Protein AF-A0AAU1Z6B4-F1 (afdb_monomer_lite)

Structure (mmCIF, N/CA/C/O backbone):
data_AF-A0AAU1Z6B4-F1
#
_entry.id   AF-A0AAU1Z6B4-F1
#
loop_
_atom_site.group_PDB
_atom_site.id
_atom_site.type_symbol
_atom_site.label_atom_id
_atom_site.label_alt_id
_atom_site.label_comp_id
_atom_site.label_asym_id
_atom_site.label_entity_id
_atom_site.label_seq_id
_atom_site.pdbx_PDB_ins_code
_atom_site.Cartn_x
_atom_site.Cartn_y
_atom_site.Cartn_z
_atom_site.occupancy
_atom_site.B_iso_or_equiv
_atom_site.auth_seq_id
_atom_site.auth_comp_id
_atom_site.auth_asym_id
_atom_site.auth_atom_id
_atom_site.pdbx_PDB_model_num
ATOM 1 N N . MET A 1 1 ? -17.799 -1.684 -11.181 1.00 54.06 1 MET A N 1
ATOM 2 C CA . MET A 1 1 ? -16.961 -1.878 -9.981 1.00 54.06 1 MET A CA 1
ATOM 3 C C . MET A 1 1 ? -17.831 -2.511 -8.919 1.00 54.06 1 MET A C 1
ATOM 5 O O . MET A 1 1 ? -18.915 -1.995 -8.671 1.00 54.06 1 MET A O 1
ATOM 9 N N . ASN A 1 2 ? -17.407 -3.650 -8.377 1.00 63.97 2 ASN A N 1
ATOM 10 C CA . ASN A 1 2 ? -18.058 -4.261 -7.224 1.00 63.97 2 ASN A CA 1
ATOM 11 C C . ASN A 1 2 ? -17.306 -3.773 -5.984 1.00 63.97 2 ASN A C 1
ATOM 13 O O . ASN A 1 2 ? -16.125 -4.076 -5.834 1.00 63.97 2 ASN A O 1
ATOM 17 N N . GLY A 1 3 ? -17.974 -2.988 -5.141 1.00 77.19 3 GLY A N 1
ATOM 18 C CA . GLY A 1 3 ? -17.391 -2.503 -3.894 1.00 77.19 3 GLY A CA 1
ATOM 19 C C . GLY A 1 3 ? -17.365 -3.611 -2.842 1.00 77.19 3 GLY A C 1
ATOM 20 O O . GLY A 1 3 ? -18.399 -4.213 -2.546 1.00 77.19 3 GLY A O 1
ATOM 21 N N . VAL A 1 4 ? -16.194 -3.873 -2.269 1.00 89.25 4 VAL A N 1
ATOM 22 C CA . VAL A 1 4 ? -15.999 -4.720 -1.088 1.00 89.25 4 VAL A CA 1
ATOM 23 C C . VAL A 1 4 ? -15.803 -3.812 0.120 1.00 89.25 4 VAL A C 1
ATOM 25 O O . VAL A 1 4 ? -15.155 -2.775 0.030 1.00 89.25 4 VAL A O 1
ATOM 28 N N . ARG A 1 5 ? -16.356 -4.190 1.274 1.00 90.19 5 ARG A N 1
ATOM 29 C CA . ARG A 1 5 ? -16.151 -3.453 2.524 1.00 90.19 5 ARG A CA 1
ATOM 30 C C . ARG A 1 5 ? -15.298 -4.262 3.485 1.00 90.19 5 ARG A C 1
ATOM 32 O O . ARG A 1 5 ? -15.711 -5.336 3.917 1.00 90.19 5 ARG A O 1
ATOM 39 N N . ILE A 1 6 ? -14.154 -3.707 3.867 1.00 89.69 6 ILE A N 1
ATOM 40 C CA . ILE A 1 6 ? -13.294 -4.249 4.920 1.00 89.69 6 ILE A CA 1
ATOM 41 C C . ILE A 1 6 ? -13.693 -3.603 6.245 1.00 89.69 6 ILE A C 1
ATOM 43 O O . ILE A 1 6 ? -13.900 -2.390 6.326 1.00 89.69 6 ILE A O 1
ATOM 47 N N . ARG A 1 7 ? -13.810 -4.419 7.294 1.00 91.19 7 ARG A N 1
ATOM 48 C CA . ARG A 1 7 ? -13.999 -3.956 8.669 1.00 91.19 7 ARG A CA 1
ATOM 49 C C . ARG A 1 7 ? -12.835 -4.444 9.516 1.00 91.19 7 ARG A C 1
ATOM 51 O O . ARG A 1 7 ? -12.648 -5.648 9.652 1.00 91.19 7 ARG A O 1
ATOM 58 N N . THR A 1 8 ? -12.091 -3.509 10.084 1.00 89.81 8 THR A N 1
ATOM 59 C CA . THR A 1 8 ? -10.968 -3.783 10.984 1.00 89.81 8 THR A CA 1
ATOM 60 C C . THR A 1 8 ? -11.464 -3.952 12.422 1.00 89.81 8 THR A C 1
ATOM 62 O O . THR A 1 8 ? -12.581 -3.538 12.767 1.00 89.81 8 THR A O 1
ATOM 65 N N . SER A 1 9 ? -10.667 -4.605 13.274 1.00 89.50 9 SER A N 1
ATOM 66 C CA . SER A 1 9 ? -11.088 -4.906 14.653 1.00 89.50 9 SER A CA 1
ATOM 67 C C . SER A 1 9 ? -11.054 -3.681 15.574 1.00 89.50 9 SER A C 1
ATOM 69 O O . SER A 1 9 ? -11.821 -3.621 16.532 1.00 89.50 9 SER A O 1
ATOM 71 N N . ASP A 1 10 ? -10.274 -2.659 15.215 1.00 90.50 10 ASP A N 1
ATOM 72 C CA . ASP A 1 10 ? -10.289 -1.322 15.826 1.00 90.50 10 ASP A CA 1
ATOM 73 C C . ASP A 1 10 ? -11.528 -0.473 15.455 1.00 90.50 10 ASP A C 1
ATOM 75 O O . ASP A 1 10 ? -11.713 0.631 15.962 1.00 90.50 10 ASP A O 1
ATOM 79 N N . GLY A 1 11 ? -12.432 -1.007 14.623 1.00 89.94 11 GLY A N 1
ATOM 80 C CA . GLY A 1 11 ? -13.739 -0.418 14.338 1.00 89.94 11 GLY A CA 1
ATOM 81 C C . GLY A 1 11 ? -13.802 0.438 13.073 1.00 89.94 11 GLY A C 1
ATOM 82 O O . GLY A 1 11 ? -14.897 0.902 12.726 1.00 89.94 11 GLY A O 1
ATOM 83 N N . HIS A 1 12 ? -12.692 0.605 12.349 1.00 90.19 12 HIS A N 1
ATOM 84 C CA . HIS A 1 12 ? -12.708 1.275 11.054 1.00 90.19 12 HIS A CA 1
ATOM 85 C C . HIS A 1 12 ? -13.406 0.435 9.974 1.00 90.19 12 HIS A C 1
ATOM 87 O O . HIS A 1 12 ? -13.547 -0.791 10.040 1.00 90.19 12 HIS A O 1
ATOM 93 N N . LYS A 1 13 ? -13.926 1.144 8.972 1.00 90.31 13 LYS A N 1
ATOM 94 C CA . LYS A 1 13 ? -14.571 0.566 7.794 1.00 90.31 13 LYS A CA 1
ATOM 95 C C . LYS A 1 13 ? -13.970 1.218 6.565 1.00 90.31 13 LYS A C 1
ATOM 97 O O . LYS A 1 13 ? -13.883 2.444 6.516 1.00 90.31 13 LYS A O 1
ATOM 102 N N . VAL A 1 14 ? -13.599 0.396 5.597 1.00 90.69 14 VAL A N 1
ATOM 103 C CA . VAL A 1 14 ? -12.976 0.838 4.353 1.00 90.69 14 VAL A CA 1
ATOM 104 C C . VAL A 1 14 ? -13.753 0.269 3.188 1.00 90.69 14 VAL A C 1
ATOM 106 O O . VAL A 1 14 ? -13.998 -0.937 3.133 1.00 90.69 14 VAL A O 1
ATOM 109 N N . ASP A 1 15 ? -14.151 1.155 2.285 1.00 90.81 15 ASP A N 1
ATOM 110 C CA . ASP A 1 15 ? -14.719 0.775 1.001 1.00 90.81 15 ASP A CA 1
ATOM 111 C C . ASP A 1 15 ? -13.578 0.587 0.001 1.00 90.81 15 ASP A C 1
ATOM 113 O O . ASP A 1 15 ? -12.681 1.427 -0.106 1.00 90.81 15 ASP A O 1
ATOM 117 N N . VAL A 1 16 ? -13.613 -0.553 -0.678 1.00 90.94 16 VAL A N 1
ATOM 118 C CA . VAL A 1 16 ? -12.565 -1.045 -1.561 1.00 90.94 16 VAL A CA 1
ATOM 119 C C . VAL A 1 16 ? -13.183 -1.351 -2.915 1.00 90.94 16 VAL A C 1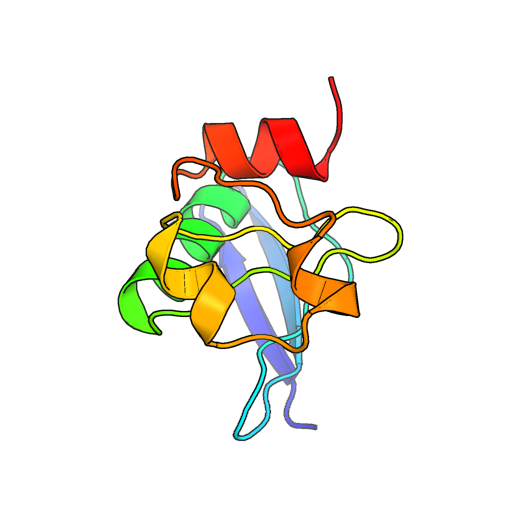
ATOM 121 O O . VAL A 1 16 ? -14.118 -2.147 -3.007 1.00 90.94 16 VAL A O 1
ATOM 124 N N . ASP A 1 17 ? -12.646 -0.754 -3.968 1.00 90.75 17 ASP A N 1
ATOM 125 C CA . ASP A 1 17 ? -13.039 -1.063 -5.336 1.00 90.75 17 ASP A CA 1
ATOM 126 C C . ASP A 1 17 ? -12.114 -2.142 -5.895 1.00 90.75 17 ASP A C 1
ATOM 128 O O . ASP A 1 17 ? -10.895 -1.986 -5.897 1.00 90.75 17 ASP A O 1
ATOM 132 N N . VAL A 1 18 ? -12.686 -3.252 -6.365 1.00 90.00 18 VAL A N 1
ATOM 133 C CA . VAL A 1 18 ? -11.915 -4.387 -6.893 1.00 90.00 18 VAL A CA 1
ATOM 134 C C . VAL A 1 18 ? -12.247 -4.613 -8.363 1.00 90.00 18 VAL A C 1
ATOM 136 O O . VAL A 1 18 ? -13.416 -4.586 -8.769 1.00 90.00 18 VAL A O 1
ATOM 139 N N . ASN A 1 19 ? -11.213 -4.868 -9.159 1.00 88.94 19 ASN A N 1
ATOM 140 C CA . ASN A 1 19 ? -11.327 -5.427 -10.501 1.00 88.94 19 ASN A CA 1
ATOM 141 C C . ASN A 1 19 ? -10.279 -6.537 -10.715 1.00 88.94 19 ASN A C 1
ATOM 143 O O . ASN A 1 19 ? -9.626 -6.971 -9.771 1.00 88.94 19 ASN A O 1
ATOM 147 N N . GLU A 1 20 ? -10.150 -7.027 -11.948 1.00 88.31 20 GLU A N 1
ATOM 148 C CA . GLU A 1 20 ? -9.276 -8.161 -12.287 1.00 88.31 20 GLU A CA 1
ATOM 149 C C . GLU A 1 20 ? -7.778 -7.894 -12.071 1.00 88.31 20 GLU A C 1
ATOM 151 O O . GLU A 1 20 ? -7.008 -8.845 -11.971 1.00 88.31 20 GLU A O 1
ATOM 156 N N . VAL A 1 21 ? -7.358 -6.627 -12.003 1.00 87.00 21 VAL A N 1
ATOM 157 C CA . VAL A 1 21 ? -5.940 -6.231 -11.961 1.00 87.00 21 VAL A CA 1
ATOM 158 C C . VAL A 1 21 ? -5.592 -5.295 -10.805 1.00 87.00 21 VAL A C 1
ATOM 160 O O . VAL A 1 21 ? -4.413 -5.057 -10.558 1.00 87.00 21 VAL A O 1
ATOM 163 N N . CYS A 1 22 ? -6.579 -4.737 -10.099 1.00 87.81 22 CYS A N 1
ATOM 164 C CA . CYS A 1 22 ? -6.319 -3.829 -8.992 1.00 87.81 22 CYS A CA 1
ATOM 165 C C . CYS A 1 22 ? -7.363 -3.875 -7.874 1.00 87.81 22 CYS A C 1
ATOM 167 O O . CYS A 1 22 ? -8.538 -4.212 -8.054 1.00 87.81 22 CYS A O 1
ATOM 169 N N . VAL A 1 23 ? -6.879 -3.471 -6.702 1.00 90.50 23 VAL A N 1
ATOM 170 C CA . VAL A 1 23 ? -7.644 -3.194 -5.494 1.00 90.50 23 VAL A CA 1
ATOM 171 C C . VAL A 1 23 ? -7.382 -1.732 -5.151 1.00 90.50 23 VAL A C 1
ATOM 173 O O . VAL A 1 23 ? -6.244 -1.357 -4.881 1.00 90.50 23 VAL A O 1
ATOM 176 N N . ALA A 1 24 ? -8.414 -0.896 -5.200 1.00 90.19 24 ALA A N 1
ATOM 177 C CA . ALA A 1 24 ? -8.307 0.538 -4.974 1.00 90.19 24 ALA A CA 1
ATOM 178 C C . ALA A 1 24 ? -9.000 0.943 -3.671 1.00 90.19 24 ALA A C 1
ATOM 180 O O . ALA A 1 24 ? -10.097 0.480 -3.352 1.00 90.19 24 ALA A O 1
ATOM 181 N N . VAL A 1 25 ? -8.352 1.835 -2.924 1.00 88.69 25 VAL A N 1
ATOM 182 C CA . VAL A 1 25 ? -8.845 2.365 -1.652 1.00 88.69 25 VAL A CA 1
ATOM 183 C C . VAL A 1 25 ? -8.692 3.878 -1.661 1.00 88.69 25 VAL A C 1
ATOM 185 O O . VAL A 1 25 ? -7.601 4.396 -1.866 1.00 88.69 25 VAL A O 1
ATOM 188 N N . ASN A 1 26 ? -9.789 4.595 -1.415 1.00 83.50 26 ASN A N 1
ATOM 189 C CA . ASN A 1 26 ? -9.802 6.062 -1.477 1.00 83.50 26 ASN A CA 1
ATOM 190 C C . ASN A 1 26 ? -9.428 6.736 -0.148 1.00 83.50 26 ASN A C 1
ATOM 192 O O . ASN A 1 26 ? -9.120 7.926 -0.115 1.00 83.50 26 ASN A O 1
ATOM 196 N N . ARG A 1 27 ? -9.502 6.008 0.972 1.00 81.44 27 ARG A N 1
ATOM 197 C CA . ARG A 1 27 ? -9.176 6.531 2.301 1.00 81.44 27 ARG A CA 1
ATOM 198 C C . ARG A 1 27 ? -8.501 5.452 3.135 1.00 81.44 27 ARG A C 1
ATOM 200 O O . ARG A 1 27 ? -9.110 4.423 3.408 1.00 81.44 27 ARG A O 1
ATOM 207 N N . PHE A 1 28 ? -7.292 5.753 3.591 1.00 82.62 28 PHE A N 1
ATOM 208 C CA . PHE A 1 28 ? -6.539 4.954 4.549 1.00 82.62 28 PHE A CA 1
ATOM 209 C C . PHE A 1 28 ? -6.935 5.385 5.968 1.00 82.62 28 PHE A C 1
ATOM 211 O O . PHE A 1 28 ? -6.536 6.472 6.393 1.00 82.62 28 PHE A O 1
ATOM 218 N N . PRO A 1 29 ? -7.774 4.637 6.706 1.00 86.00 29 PRO A N 1
ATOM 219 C CA . PRO A 1 29 ? -7.894 4.894 8.131 1.00 86.00 29 PRO A CA 1
ATOM 220 C C . PRO A 1 29 ? -6.570 4.518 8.819 1.00 86.00 29 PRO A C 1
ATOM 222 O O . PRO A 1 29 ? -5.888 3.600 8.356 1.00 86.00 29 PRO A O 1
ATOM 225 N N . PRO A 1 30 ? -6.202 5.211 9.907 1.00 83.44 30 PRO A N 1
ATOM 226 C CA . PRO A 1 30 ? -5.038 4.836 10.699 1.00 83.44 30 PRO A CA 1
ATOM 227 C C . PRO A 1 30 ? -5.218 3.449 11.329 1.00 83.44 30 PRO A C 1
ATOM 229 O O . PRO A 1 30 ? -6.335 2.927 11.407 1.00 83.44 30 PRO A O 1
ATOM 232 N N . GLY A 1 31 ? -4.121 2.882 11.825 1.00 86.69 31 GLY A N 1
ATOM 233 C CA . GLY A 1 31 ? -4.150 1.650 12.608 1.00 86.69 31 GLY A CA 1
ATOM 234 C C . GLY A 1 31 ? -4.258 0.380 11.762 1.00 86.69 31 GLY A C 1
ATOM 235 O O . GLY A 1 31 ? -3.554 0.211 10.767 1.00 86.69 31 GLY A O 1
ATOM 236 N N . GLN A 1 32 ? -5.130 -0.551 12.162 1.00 91.19 32 GLN A N 1
ATOM 237 C CA . GLN A 1 32 ? -5.074 -1.949 11.702 1.00 91.19 32 GLN A CA 1
ATOM 238 C C . GLN A 1 32 ? -5.361 -2.151 10.213 1.00 91.19 32 GLN A C 1
ATOM 240 O O . GLN A 1 32 ? -5.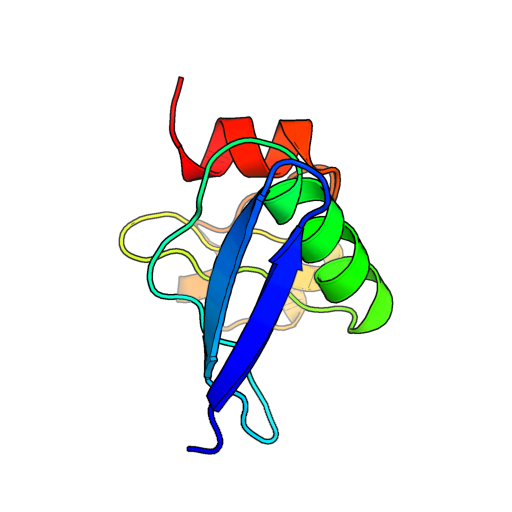154 -3.242 9.682 1.00 91.19 32 GLN A O 1
ATOM 245 N N . PHE A 1 33 ? -5.849 -1.127 9.513 1.00 92.12 33 PHE A N 1
ATOM 246 C CA . PHE A 1 33 ? -6.003 -1.219 8.068 1.00 92.12 33 PHE A CA 1
ATOM 247 C C . PHE A 1 33 ? -4.665 -1.464 7.367 1.00 92.12 33 PHE A C 1
ATOM 249 O O . PHE A 1 33 ? -4.628 -2.216 6.396 1.00 92.12 33 PHE A O 1
ATOM 256 N N . PHE A 1 34 ? -3.569 -0.886 7.860 1.00 93.12 34 PHE A N 1
ATOM 257 C CA . PHE A 1 34 ? -2.269 -1.080 7.227 1.00 93.12 34 PHE A CA 1
ATOM 258 C C . PHE A 1 34 ? -1.741 -2.509 7.390 1.00 93.12 34 PHE A C 1
ATOM 260 O O . PHE A 1 34 ? -1.064 -2.996 6.489 1.00 93.12 34 PHE A O 1
ATOM 267 N N . ASP A 1 35 ? -2.106 -3.214 8.464 1.00 93.94 35 ASP A N 1
ATOM 268 C CA . ASP A 1 35 ? -1.804 -4.645 8.605 1.00 93.94 35 ASP A CA 1
ATOM 269 C C . ASP A 1 35 ? -2.562 -5.476 7.559 1.00 93.94 35 ASP A C 1
ATOM 271 O O . ASP A 1 35 ? -1.993 -6.367 6.932 1.00 93.94 35 ASP A O 1
ATOM 275 N N . VAL A 1 36 ? -3.832 -5.138 7.306 1.00 92.44 36 VAL A N 1
ATOM 276 C CA . VAL A 1 36 ? -4.629 -5.776 6.246 1.00 92.44 36 VAL A CA 1
ATOM 277 C C . VAL A 1 36 ? -4.054 -5.465 4.863 1.00 92.44 36 VAL A C 1
ATOM 279 O O . VAL A 1 36 ? -3.973 -6.355 4.020 1.00 92.44 36 VAL A O 1
ATOM 282 N N . LEU A 1 37 ? -3.639 -4.219 4.618 1.00 92.25 37 LEU A N 1
ATOM 283 C CA . LEU A 1 37 ? -2.998 -3.825 3.364 1.00 92.25 37 LEU A CA 1
ATOM 284 C C . LEU A 1 37 ? -1.696 -4.601 3.145 1.00 92.25 37 LEU A C 1
ATOM 286 O O . LEU A 1 37 ? -1.486 -5.114 2.050 1.00 92.25 37 LEU A O 1
ATOM 290 N N . ALA A 1 38 ? -0.860 -4.722 4.178 1.00 94.00 38 ALA A N 1
ATOM 291 C CA . ALA A 1 38 ? 0.373 -5.497 4.131 1.00 94.00 38 ALA A CA 1
ATOM 292 C C . ALA A 1 38 ? 0.108 -6.967 3.771 1.00 94.00 38 ALA A C 1
ATOM 294 O O . ALA A 1 38 ? 0.721 -7.484 2.840 1.00 94.00 38 ALA A O 1
ATOM 295 N N . GLU A 1 39 ? -0.850 -7.618 4.443 1.00 93.31 39 GLU A N 1
ATOM 296 C CA . GLU A 1 39 ? -1.219 -9.008 4.141 1.00 93.31 39 GLU A CA 1
ATOM 297 C C . GLU A 1 39 ? -1.743 -9.158 2.704 1.00 93.31 39 GLU A C 1
ATOM 299 O O . GLU A 1 39 ? -1.384 -10.101 2.000 1.00 93.31 39 GLU A O 1
ATOM 304 N N . LEU A 1 40 ? -2.583 -8.230 2.238 1.00 91.62 40 LEU A N 1
ATOM 305 C CA . LEU A 1 40 ? -3.106 -8.263 0.871 1.00 91.62 40 LEU A CA 1
ATOM 306 C C . LEU A 1 40 ? -1.991 -8.123 -0.166 1.00 91.62 40 LEU A C 1
ATOM 308 O O . LEU A 1 40 ? -1.968 -8.871 -1.140 1.00 91.62 40 LEU A O 1
ATOM 312 N N . VAL A 1 41 ? -1.075 -7.181 0.046 1.00 92.88 41 VAL A N 1
ATOM 313 C CA . VAL A 1 41 ? 0.061 -6.945 -0.847 1.00 92.88 41 VAL A CA 1
ATOM 314 C C . VAL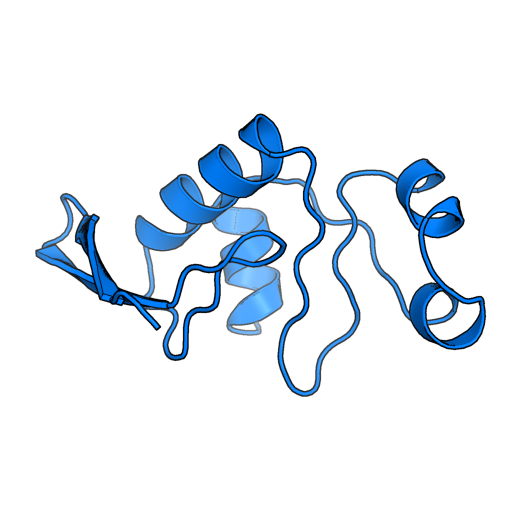 A 1 41 ? 0.961 -8.175 -0.925 1.00 92.88 41 VAL A C 1
ATOM 316 O O . VAL A 1 41 ? 1.308 -8.599 -2.028 1.00 92.88 41 VAL A O 1
ATOM 319 N N . ASP A 1 42 ? 1.279 -8.779 0.219 1.00 91.75 42 ASP A N 1
ATOM 320 C CA . ASP A 1 42 ? 2.080 -10.000 0.295 1.00 91.75 42 ASP A CA 1
ATOM 321 C C . ASP A 1 42 ? 1.413 -11.160 -0.460 1.00 91.75 42 ASP A C 1
ATOM 323 O O . ASP A 1 42 ? 2.002 -11.753 -1.364 1.00 91.75 42 ASP A O 1
ATOM 327 N N . ARG A 1 43 ? 0.129 -11.419 -0.181 1.00 91.94 43 ARG A N 1
ATOM 328 C CA . ARG A 1 43 ? -0.617 -12.536 -0.782 1.00 91.94 43 ARG A CA 1
ATOM 329 C C . ARG A 1 43 ? -0.847 -12.389 -2.281 1.00 91.94 43 ARG A C 1
ATOM 331 O O . ARG A 1 43 ? -0.991 -13.400 -2.968 1.00 91.94 43 ARG A O 1
ATOM 338 N N . LEU A 1 44 ? -0.939 -11.158 -2.776 1.00 90.12 44 LEU A N 1
ATOM 339 C CA . LEU A 1 44 ? -1.152 -10.869 -4.196 1.00 90.12 44 LEU A CA 1
ATOM 340 C C . LEU A 1 44 ? 0.155 -10.681 -4.969 1.00 90.12 44 LEU A C 1
ATOM 342 O O . LEU A 1 44 ? 0.121 -10.632 -6.196 1.00 90.12 44 LEU A O 1
ATOM 346 N N . GLY A 1 45 ? 1.284 -10.549 -4.274 1.00 90.44 45 GLY A N 1
ATOM 347 C CA . GLY A 1 4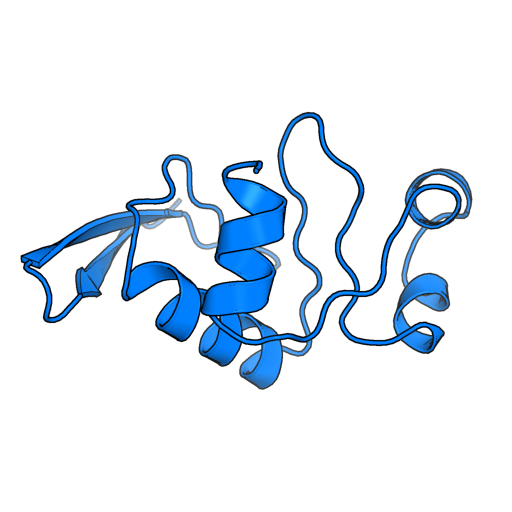5 ? 2.542 -10.128 -4.877 1.00 90.44 45 GLY A CA 1
ATOM 348 C C . GLY A 1 45 ? 2.445 -8.768 -5.568 1.00 90.44 45 GLY A C 1
ATOM 349 O O . GLY A 1 45 ? 3.004 -8.573 -6.643 1.00 90.44 45 GLY A O 1
ATOM 350 N N . ALA A 1 46 ? 1.671 -7.852 -4.983 1.00 91.25 46 ALA A N 1
ATOM 351 C CA . ALA A 1 46 ? 1.336 -6.573 -5.599 1.00 91.25 46 ALA A CA 1
ATOM 352 C C . ALA A 1 46 ? 2.318 -5.458 -5.203 1.00 91.25 46 ALA A C 1
ATOM 354 O O . ALA A 1 46 ? 2.994 -5.523 -4.183 1.00 91.25 46 ALA A O 1
ATOM 355 N N . SER A 1 47 ? 2.352 -4.380 -5.981 1.00 92.50 47 SER A N 1
ATOM 356 C CA . SER A 1 47 ? 2.956 -3.107 -5.566 1.00 92.50 47 SER A CA 1
ATOM 357 C C . SER A 1 47 ? 1.860 -2.113 -5.183 1.00 92.50 47 SER A C 1
ATOM 359 O O . SER A 1 47 ? 0.720 -2.234 -5.638 1.00 92.50 47 SER A O 1
ATOM 361 N N . VAL A 1 48 ? 2.185 -1.112 -4.362 1.00 93.25 48 VAL A N 1
ATOM 362 C CA . VAL A 1 48 ? 1.212 -0.097 -3.923 1.00 93.25 48 VAL A CA 1
ATOM 363 C C . VAL A 1 48 ? 1.447 1.204 -4.681 1.00 93.25 48 VAL A C 1
ATOM 365 O O . VAL A 1 48 ? 2.555 1.732 -4.691 1.00 93.25 48 VAL A O 1
ATOM 368 N N . THR A 1 49 ? 0.392 1.732 -5.302 1.00 91.50 49 THR A N 1
ATOM 369 C CA . THR A 1 49 ? 0.406 2.963 -6.110 1.00 91.50 49 THR A CA 1
ATOM 370 C C . THR A 1 49 ? -0.353 4.088 -5.399 1.00 91.50 49 THR A C 1
ATOM 372 O O . THR A 1 49 ? -1.534 4.317 -5.665 1.00 91.50 49 THR A O 1
ATOM 375 N N . PRO A 1 50 ? 0.277 4.786 -4.443 1.00 89.38 50 PRO A N 1
ATOM 376 C CA . PRO A 1 50 ? -0.352 5.928 -3.794 1.00 89.38 50 PRO A CA 1
ATOM 377 C C . PRO A 1 50 ? -0.495 7.122 -4.742 1.00 89.38 50 PRO A C 1
ATOM 379 O O . PRO A 1 50 ? 0.391 7.419 -5.541 1.00 89.38 50 PRO A O 1
ATOM 382 N N . THR A 1 51 ? -1.597 7.855 -4.609 1.00 86.00 51 THR A N 1
ATOM 383 C CA . THR A 1 51 ? -1.775 9.134 -5.305 1.00 86.00 51 THR A CA 1
ATOM 384 C C . THR A 1 51 ? -0.744 10.147 -4.803 1.00 86.00 51 THR A C 1
ATOM 386 O O . THR A 1 51 ? -0.552 10.288 -3.594 1.00 86.00 51 THR A O 1
ATOM 389 N N . ASP A 1 52 ? -0.088 10.850 -5.730 1.00 86.00 52 ASP A N 1
ATOM 390 C CA . ASP A 1 52 ? 0.902 11.908 -5.465 1.00 86.00 52 ASP A CA 1
ATOM 391 C C . ASP A 1 52 ? 2.127 11.479 -4.637 1.00 86.00 52 ASP A C 1
ATOM 393 O O . ASP A 1 52 ? 2.834 12.314 -4.068 1.00 86.00 52 ASP A O 1
ATOM 397 N N . ARG A 1 53 ? 2.411 10.175 -4.568 1.00 87.56 53 ARG A N 1
ATOM 398 C CA . ARG A 1 53 ? 3.614 9.633 -3.932 1.00 87.56 53 ARG A CA 1
ATOM 399 C C . ARG A 1 53 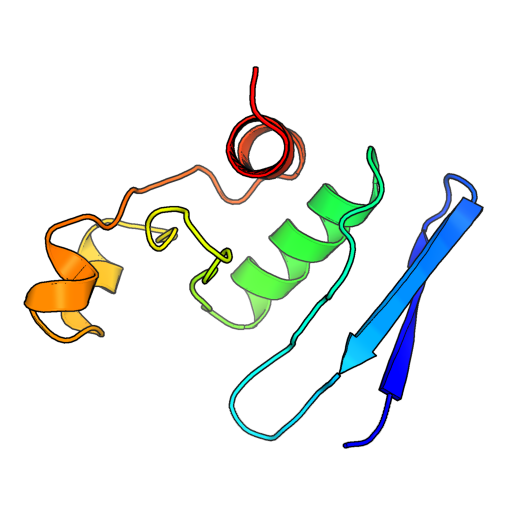? 4.262 8.584 -4.837 1.00 87.56 53 ARG A C 1
ATOM 401 O O . ARG A 1 53 ? 3.590 8.016 -5.697 1.00 87.56 53 ARG A O 1
ATOM 408 N N . PRO A 1 54 ? 5.563 8.325 -4.660 1.00 91.75 54 PRO A N 1
ATOM 409 C CA . PRO A 1 54 ? 6.227 7.247 -5.370 1.00 91.75 54 PRO A CA 1
ATOM 410 C C . PRO A 1 54 ? 5.551 5.877 -5.236 1.00 91.75 54 PRO A C 1
ATOM 412 O O . PRO A 1 54 ? 4.969 5.548 -4.201 1.00 91.75 54 PRO A O 1
ATOM 415 N N . LEU A 1 55 ? 5.694 5.065 -6.288 1.00 93.50 55 LEU A N 1
ATOM 416 C CA . LEU A 1 55 ? 5.353 3.644 -6.287 1.00 93.50 55 LEU A CA 1
ATOM 417 C C . LEU A 1 55 ? 6.100 2.930 -5.153 1.00 93.50 55 LEU A C 1
ATOM 419 O O . LEU A 1 55 ? 7.304 3.124 -4.983 1.00 93.50 55 LEU A O 1
ATOM 423 N N . ILE A 1 56 ? 5.392 2.083 -4.413 1.00 95.06 56 ILE A N 1
ATOM 424 C CA . ILE A 1 56 ? 5.961 1.278 -3.335 1.00 95.06 56 ILE A CA 1
ATOM 425 C C . ILE A 1 56 ? 6.120 -0.161 -3.820 1.00 95.06 56 ILE A C 1
ATOM 427 O O . ILE A 1 56 ? 5.138 -0.828 -4.158 1.00 95.06 56 ILE A O 1
ATOM 431 N N . LEU A 1 57 ? 7.358 -0.635 -3.810 1.00 95.38 57 LEU A N 1
ATOM 432 C CA . LEU A 1 57 ? 7.772 -1.983 -4.172 1.00 95.38 57 LEU A CA 1
ATOM 433 C C . LEU A 1 57 ? 8.003 -2.831 -2.921 1.00 95.38 57 LEU A C 1
ATOM 435 O O . LEU A 1 57 ? 8.358 -2.304 -1.861 1.00 95.38 57 LEU A O 1
ATOM 439 N N . ARG A 1 58 ? 7.822 -4.149 -3.052 1.00 93.75 58 ARG A N 1
ATOM 440 C CA . ARG A 1 58 ? 8.104 -5.104 -1.970 1.00 93.75 58 ARG A CA 1
ATOM 441 C C . ARG A 1 58 ? 9.599 -5.389 -1.883 1.00 93.75 58 ARG A C 1
ATOM 443 O O . ARG A 1 58 ? 10.148 -5.463 -0.788 1.00 93.75 58 ARG A O 1
ATOM 450 N N . GLU A 1 59 ? 10.238 -5.489 -3.041 1.00 93.81 59 GLU A N 1
ATOM 451 C CA . GLU A 1 59 ? 11.669 -5.718 -3.217 1.00 93.81 59 GLU A CA 1
ATOM 452 C C . GLU A 1 59 ? 12.186 -4.963 -4.451 1.00 93.81 59 GLU A C 1
ATOM 454 O O . GLU A 1 59 ? 11.403 -4.494 -5.278 1.00 93.81 59 GLU A O 1
ATOM 459 N N . GLU A 1 60 ? 13.502 -4.786 -4.570 1.00 94.12 60 GLU A N 1
ATOM 460 C CA . GLU A 1 60 ? 14.089 -4.014 -5.678 1.00 94.12 60 GLU A CA 1
ATOM 461 C C . GLU A 1 60 ? 13.882 -4.706 -7.032 1.00 94.12 60 GLU A C 1
ATOM 463 O O . GLU A 1 60 ? 13.736 -4.054 -8.069 1.00 94.12 60 GLU A O 1
ATOM 468 N N . GLU A 1 61 ? 13.817 -6.033 -7.018 1.00 93.44 61 GLU A N 1
ATOM 469 C CA . GLU A 1 61 ? 13.571 -6.883 -8.173 1.00 93.44 61 GLU A CA 1
ATOM 470 C C . GLU A 1 61 ? 12.201 -6.598 -8.810 1.00 93.44 61 GLU A C 1
ATOM 472 O O . GLU A 1 61 ? 12.086 -6.630 -10.040 1.00 93.44 61 GLU A O 1
ATOM 477 N N . ASP A 1 62 ? 11.198 -6.205 -8.010 1.00 92.25 62 ASP A N 1
ATOM 478 C CA . ASP A 1 62 ? 9.869 -5.832 -8.507 1.00 92.25 62 ASP A CA 1
ATOM 479 C C . ASP A 1 62 ? 9.933 -4.622 -9.459 1.00 92.25 62 ASP A C 1
ATOM 481 O O . ASP A 1 62 ? 9.045 -4.454 -10.298 1.00 92.25 62 ASP A O 1
ATOM 485 N N . ARG A 1 63 ? 10.982 -3.779 -9.396 1.00 93.06 63 ARG A N 1
ATOM 486 C CA . ARG A 1 63 ? 11.123 -2.602 -10.278 1.00 93.06 63 ARG A CA 1
ATOM 487 C C . ARG A 1 63 ? 11.116 -3.000 -11.757 1.00 93.06 63 ARG A C 1
ATOM 489 O O . ARG A 1 63 ? 10.626 -2.239 -12.588 1.00 93.06 63 ARG A O 1
ATOM 496 N N . ALA A 1 64 ? 11.603 -4.197 -12.087 1.00 92.38 64 ALA A N 1
ATOM 497 C CA . ALA A 1 64 ? 11.622 -4.712 -13.455 1.00 92.38 64 ALA A CA 1
ATOM 498 C C . ALA A 1 64 ? 10.218 -4.980 -14.036 1.00 92.38 64 ALA A C 1
ATOM 500 O O . ALA A 1 64 ? 10.083 -5.150 -15.249 1.00 92.38 64 ALA A O 1
ATOM 501 N N . HIS A 1 65 ? 9.174 -5.012 -13.203 1.00 90.38 65 HIS A N 1
ATOM 502 C CA . HIS A 1 65 ? 7.786 -5.181 -13.640 1.00 90.38 65 HIS A CA 1
ATOM 503 C C . HIS A 1 65 ? 7.132 -3.882 -14.125 1.00 90.38 65 HIS A C 1
ATOM 505 O O . HIS A 1 65 ? 6.023 -3.922 -14.662 1.00 90.38 65 HIS A O 1
ATOM 511 N N . PHE A 1 66 ? 7.808 -2.742 -13.974 1.00 88.94 66 PHE A N 1
ATOM 512 C CA . PHE A 1 66 ? 7.268 -1.428 -14.302 1.00 88.94 66 PHE A CA 1
ATOM 513 C C . PHE A 1 66 ? 8.018 -0.771 -15.468 1.00 88.94 66 PHE A C 1
ATOM 515 O O . PHE A 1 66 ? 9.207 -1.027 -15.669 1.00 88.94 66 PHE A O 1
ATOM 522 N N . PRO A 1 67 ? 7.349 0.111 -16.236 1.00 88.56 67 PRO A N 1
ATOM 523 C CA . PRO A 1 67 ? 8.030 1.019 -17.153 1.00 88.56 67 PRO A CA 1
ATOM 524 C C . PRO A 1 67 ? 9.105 1.831 -16.423 1.00 88.56 67 PRO A C 1
ATOM 526 O O . PRO A 1 67 ? 8.942 2.159 -15.243 1.00 88.56 67 PRO A O 1
ATOM 529 N N . ALA A 1 68 ? 10.182 2.185 -17.127 1.00 86.31 68 ALA A N 1
ATOM 530 C CA . ALA A 1 68 ? 11.335 2.863 -16.536 1.00 86.31 68 ALA A CA 1
ATOM 531 C C . ALA A 1 68 ? 10.936 4.151 -15.798 1.00 86.31 68 ALA A C 1
ATOM 533 O O . ALA A 1 68 ? 11.420 4.405 -14.699 1.00 86.31 68 ALA A O 1
ATOM 534 N N . GLU A 1 69 ? 9.985 4.902 -16.353 1.00 83.69 69 GLU A N 1
ATOM 535 C CA . GLU A 1 69 ? 9.493 6.165 -15.804 1.00 83.69 69 GLU A CA 1
ATOM 536 C C . GLU A 1 69 ? 8.768 5.981 -14.461 1.00 83.69 69 GLU A C 1
ATOM 538 O O . GLU A 1 69 ? 8.866 6.828 -13.577 1.00 83.69 69 GLU A O 1
ATOM 543 N N . ALA A 1 70 ? 8.050 4.867 -14.284 1.00 81.12 70 ALA A N 1
ATOM 544 C CA . ALA A 1 70 ? 7.397 4.535 -13.018 1.00 81.12 70 ALA A CA 1
ATOM 545 C C . ALA A 1 70 ? 8.389 3.939 -12.004 1.00 81.12 70 ALA A C 1
ATOM 547 O O . ALA A 1 70 ? 8.240 4.138 -10.799 1.00 81.12 70 ALA A O 1
ATOM 548 N N . GLY A 1 71 ? 9.410 3.227 -12.492 1.00 81.38 71 GLY A N 1
ATOM 549 C CA . GLY A 1 71 ? 10.445 2.601 -11.673 1.00 81.38 71 GLY A CA 1
ATOM 550 C C . GLY A 1 71 ? 11.492 3.573 -11.118 1.00 81.38 71 GLY A C 1
ATOM 551 O O . GLY A 1 71 ? 11.990 3.340 -10.019 1.00 81.38 71 GLY A O 1
ATOM 552 N N . GLU A 1 72 ? 11.814 4.657 -11.833 1.00 83.69 72 GLU A N 1
ATOM 553 C CA . GLU A 1 72 ? 12.885 5.611 -11.482 1.00 83.69 72 GLU A CA 1
ATOM 554 C C . GLU A 1 72 ? 12.653 6.310 -10.132 1.00 83.69 72 GLU A C 1
ATOM 556 O O . GLU A 1 72 ? 13.601 6.584 -9.399 1.00 83.69 72 GLU A O 1
ATOM 561 N N . GLY A 1 73 ? 11.390 6.540 -9.767 1.00 87.19 73 GLY A N 1
ATOM 562 C CA . GLY A 1 73 ? 11.014 7.087 -8.463 1.00 87.19 73 GLY A CA 1
ATOM 563 C C . GLY A 1 73 ? 10.628 6.037 -7.423 1.00 87.19 73 GLY A C 1
ATOM 564 O O . GLY A 1 73 ? 10.430 6.399 -6.268 1.00 87.19 73 GLY A O 1
ATOM 565 N N . ALA A 1 74 ? 10.481 4.768 -7.811 1.00 93.31 74 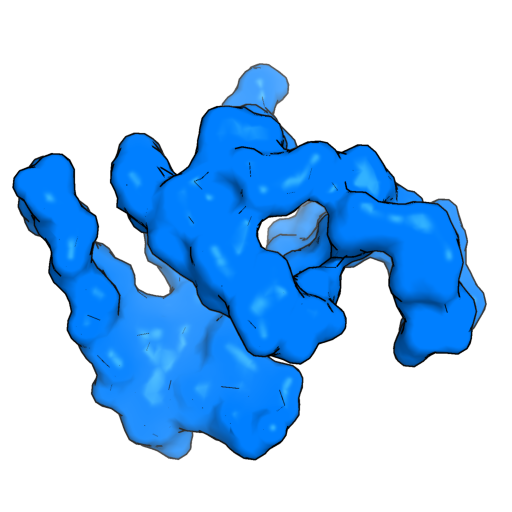ALA A N 1
ATOM 566 C CA . ALA A 1 74 ? 9.897 3.740 -6.959 1.00 93.31 74 ALA A CA 1
ATOM 567 C C . ALA A 1 74 ? 10.784 3.421 -5.753 1.00 93.31 74 ALA A C 1
ATOM 569 O O . ALA A 1 74 ? 12.004 3.271 -5.879 1.00 93.31 74 ALA A O 1
ATOM 570 N N . ILE A 1 75 ? 10.152 3.264 -4.595 1.00 94.56 75 ILE A N 1
ATOM 571 C CA . ILE A 1 75 ? 10.832 2.992 -3.334 1.00 94.56 75 ILE A CA 1
ATOM 572 C C . ILE A 1 75 ? 10.502 1.596 -2.820 1.00 94.56 75 ILE A C 1
ATOM 574 O O . ILE A 1 75 ? 9.397 1.098 -3.018 1.00 94.56 75 ILE A O 1
ATOM 578 N N . VAL A 1 76 ? 11.438 0.990 -2.099 1.00 94.75 76 VAL A N 1
ATOM 579 C CA . VAL A 1 76 ? 11.188 -0.258 -1.377 1.00 94.75 76 VAL A CA 1
ATOM 580 C C . VAL A 1 76 ? 10.823 0.060 0.065 1.00 94.75 76 VAL A C 1
ATOM 582 O O . VAL A 1 76 ? 11.534 0.790 0.759 1.00 94.75 76 VAL A O 1
ATOM 585 N N . VAL A 1 77 ? 9.702 -0.493 0.520 1.00 93.00 77 VAL A N 1
ATOM 586 C CA . VAL A 1 77 ? 9.233 -0.385 1.906 1.00 93.00 77 VAL A CA 1
ATOM 587 C C . VAL A 1 77 ? 8.994 -1.793 2.427 1.00 93.00 77 VAL A C 1
ATOM 589 O O . VAL A 1 77 ? 8.485 -2.646 1.709 1.00 93.00 77 VAL A O 1
ATOM 592 N N . ALA A 1 78 ? 9.332 -2.051 3.689 1.00 91.50 78 ALA A N 1
ATOM 593 C CA . ALA A 1 78 ? 8.954 -3.314 4.312 1.00 91.50 78 ALA A CA 1
ATOM 594 C C . ALA A 1 78 ? 7.422 -3.459 4.284 1.00 91.50 78 ALA A C 1
ATOM 596 O O . ALA A 1 78 ? 6.723 -2.579 4.785 1.00 91.50 78 ALA A O 1
ATOM 597 N N . MET A 1 79 ? 6.899 -4.566 3.746 1.00 92.00 79 MET A N 1
ATOM 598 C CA . MET A 1 79 ? 5.454 -4.836 3.663 1.00 92.00 79 MET A CA 1
ATOM 599 C C . MET A 1 79 ? 4.873 -5.216 5.028 1.00 92.00 79 MET A C 1
ATOM 601 O O . MET A 1 79 ? 4.430 -6.333 5.267 1.00 92.00 79 MET A O 1
ATOM 605 N N . THR A 1 80 ? 4.918 -4.265 5.956 1.00 94.19 80 THR A N 1
ATOM 606 C CA . THR A 1 80 ? 4.349 -4.347 7.300 1.00 94.19 80 THR A CA 1
ATOM 607 C C . THR A 1 80 ? 3.423 -3.159 7.510 1.00 94.19 80 THR A C 1
ATOM 609 O O . THR A 1 80 ? 3.654 -2.089 6.939 1.00 94.19 80 THR A O 1
ATOM 612 N N . GLY A 1 81 ? 2.400 -3.322 8.350 1.00 92.88 81 GLY A N 1
ATOM 613 C CA . GLY A 1 81 ? 1.444 -2.253 8.625 1.00 92.88 81 GLY A CA 1
ATOM 614 C C . GLY A 1 81 ? 2.108 -0.945 9.068 1.00 92.88 81 GLY A C 1
ATOM 615 O O . GLY A 1 81 ? 1.914 0.068 8.400 1.00 92.88 81 GLY A O 1
ATOM 616 N N . PRO A 1 82 ? 2.979 -0.945 10.096 1.00 93.44 82 PRO A N 1
ATOM 617 C CA . PRO A 1 82 ? 3.628 0.280 10.563 1.00 93.44 82 PRO A CA 1
ATOM 618 C C . PRO A 1 82 ? 4.498 0.984 9.511 1.00 93.44 82 PRO A C 1
ATOM 620 O O . PRO A 1 82 ? 4.528 2.212 9.456 1.00 93.44 82 PRO A O 1
ATOM 623 N N . ALA A 1 83 ? 5.206 0.230 8.665 1.00 93.31 83 ALA A N 1
ATOM 624 C CA . ALA A 1 83 ? 6.055 0.813 7.627 1.00 93.31 83 ALA A CA 1
ATOM 625 C C . ALA A 1 83 ? 5.221 1.448 6.502 1.00 93.31 83 ALA A C 1
ATOM 627 O O . ALA A 1 83 ? 5.518 2.563 6.066 1.00 93.31 83 ALA A O 1
ATOM 628 N N . LEU A 1 84 ? 4.146 0.773 6.081 1.00 92.69 84 LEU A N 1
ATOM 629 C CA . LEU A 1 84 ? 3.193 1.318 5.117 1.00 92.69 84 LEU A CA 1
ATOM 630 C C . LEU A 1 84 ? 2.459 2.537 5.683 1.00 92.69 84 LEU A C 1
ATOM 632 O O . LEU A 1 84 ? 2.328 3.535 4.981 1.00 92.69 84 LEU A O 1
ATOM 636 N N . GLU A 1 85 ? 2.030 2.493 6.945 1.00 92.44 85 GLU A N 1
ATOM 637 C CA . GLU A 1 85 ? 1.378 3.618 7.620 1.00 92.44 85 GLU A CA 1
ATOM 638 C C . GLU A 1 85 ? 2.296 4.839 7.680 1.00 92.44 85 GLU A C 1
ATOM 640 O O . GLU A 1 85 ? 1.904 5.927 7.252 1.00 92.44 85 GLU A O 1
ATOM 645 N N . GLY A 1 86 ? 3.535 4.652 8.145 1.00 91.00 86 GLY A N 1
ATOM 646 C CA . GLY A 1 86 ? 4.523 5.725 8.226 1.00 91.00 86 GLY A CA 1
ATOM 647 C C . GLY A 1 86 ? 4.793 6.363 6.864 1.00 91.00 86 GLY A C 1
ATOM 648 O O . GLY A 1 86 ? 4.843 7.589 6.747 1.00 91.00 86 GLY A O 1
ATOM 649 N N . TYR A 1 87 ? 4.891 5.545 5.813 1.00 90.12 87 TYR A N 1
ATOM 650 C CA . TYR A 1 87 ? 5.120 6.055 4.469 1.00 90.12 87 TYR A CA 1
ATOM 651 C C . TYR A 1 87 ? 3.891 6.720 3.841 1.00 90.12 87 TYR A C 1
ATOM 653 O O . TYR A 1 87 ? 4.043 7.729 3.159 1.00 90.12 87 TYR A O 1
ATOM 661 N N . LEU A 1 88 ? 2.681 6.189 4.038 1.00 88.50 88 LEU A N 1
ATOM 662 C CA . LEU A 1 88 ? 1.463 6.664 3.366 1.00 88.50 88 LEU A CA 1
ATOM 663 C C . LEU A 1 88 ? 0.801 7.845 4.075 1.00 88.50 88 LEU A C 1
ATOM 665 O O . LEU A 1 88 ? 0.266 8.727 3.405 1.00 88.50 88 LEU A O 1
ATOM 669 N N . ASN A 1 89 ? 0.874 7.915 5.402 1.00 85.19 89 ASN A N 1
ATOM 670 C CA . ASN A 1 89 ? 0.300 9.030 6.155 1.00 85.19 89 ASN A CA 1
ATOM 671 C C . ASN A 1 89 ? 1.295 10.181 6.355 1.00 85.19 89 ASN A C 1
ATOM 673 O O . ASN A 1 89 ? 0.868 11.308 6.594 1.00 85.19 89 ASN A O 1
ATOM 677 N N . GLY A 1 90 ? 2.591 9.944 6.122 1.00 67.12 90 GLY A N 1
ATOM 678 C CA . GLY A 1 90 ? 3.645 10.924 6.368 1.00 67.12 90 GLY A CA 1
ATOM 679 C C . GLY A 1 90 ? 3.959 11.041 7.861 1.00 67.12 90 GLY A C 1
ATOM 680 O O . GLY A 1 90 ? 3.060 11.099 8.698 1.00 67.12 90 GLY A O 1
ATOM 681 N N . SER A 1 91 ? 5.249 11.051 8.184 1.00 43.81 91 SER A N 1
ATOM 682 C CA . SER A 1 91 ? 5.760 11.599 9.447 1.00 43.81 91 SER A CA 1
ATOM 683 C C . SER A 1 91 ? 6.140 13.058 9.245 1.00 43.81 91 SER A C 1
ATOM 685 O O . SER A 1 91 ? 6.644 13.368 8.141 1.00 43.81 91 SER A O 1
#

pLDDT: mean 88.64, std 7.84, range [43.81, 95.38]

Radius of gyration: 13.13 Å; chains: 1; bounding box: 32×24×33 Å

Sequence (91 aa):
MNGVRIRTSDGHKVDVDVNEVCVAVNRFPPGQFFDVLAELVDRLGASVTPTDRPLILREEEDRAHFPAEAGEGAIVVAMTGPALEGYLNGS

Secondary structure (DSSP, 8-state):
-EEEEEE-TTS-EEEEEE-SS-EEES---SSTHHHHHHHHHHHHTPPB--TTSPPEESSGGGGGGS-HHHHTT-EE--SSHHHHHHHHH--

Foldseek 3Di:
DDWDWDADPVGDIWIWDDDPQDIDTPDDDPDPVLQVVLVVCVVVVHWDDDPPAAIEHCDLVCLVVDDPVNSVRYDYFHSHSVRCRCRRVDD